Protein AF-A0A8C7BNU9-F1 (afdb_monomer_lite)

Organism: Neovison vison (NCBI:txid452646)

InterPro domains:
  IPR011057 Mss4-like superfamily [SSF51316] (3-144)
  IPR011323 Mss4/translationally controlled tumour-associated TCTP [G3DSA:2.170.150.10] (3-147)
  IPR018105 Translationally controlled tumour protein [PF00838] (4-144)
  IPR018105 Translationally controlled tumour protein [PR01653] (3-23)
  IPR018105 Translationally controlled tumour protein [PR01653] (62-81)
  IPR018105 Translationally controlled tumour protein [PTHR11991] (4-144)
  IPR034737 Translationally controlled tumour protein (TCTP) domain [PS51797] (3-150)

Structure (mmCIF, N/CA/C/O backbone):
data_AF-A0A8C7BNU9-F1
#
_entry.id   AF-A0A8C7BNU9-F1
#
loop_
_atom_site.group_PDB
_atom_site.id
_atom_site.type_symbol
_atom_site.label_atom_id
_atom_site.label_alt_id
_atom_site.label_comp_id
_atom_site.label_asym_id
_atom_site.label_entity_id
_atom_site.label_seq_id
_atom_site.pdbx_PDB_ins_code
_atom_site.Cartn_x
_atom_site.Cartn_y
_atom_site.Cartn_z
_atom_site.occupancy
_atom_site.B_iso_or_equiv
_atom_site.auth_seq_id
_atom_site.auth_comp_id
_atom_site.auth_asym_id
_atom_site.auth_atom_id
_atom_site.pdbx_PDB_model_num
ATOM 1 N N . MET A 1 1 ? -10.101 -10.845 -25.288 1.00 65.31 1 MET A N 1
ATOM 2 C CA . MET A 1 1 ? -9.857 -10.525 -23.867 1.00 65.31 1 MET A CA 1
ATOM 3 C C . MET A 1 1 ? -9.724 -9.017 -23.777 1.00 65.31 1 MET A C 1
ATOM 5 O O . MET A 1 1 ? -9.030 -8.464 -24.619 1.00 65.31 1 MET A O 1
ATOM 9 N N . VAL A 1 2 ? -10.449 -8.359 -22.873 1.00 77.75 2 VAL A N 1
ATOM 10 C CA . VAL A 1 2 ? -10.365 -6.900 -22.688 1.00 77.75 2 VAL A CA 1
ATOM 11 C C . VAL A 1 2 ? -9.326 -6.627 -21.602 1.00 77.75 2 VAL A C 1
ATOM 13 O O . VAL A 1 2 ? -9.407 -7.231 -20.530 1.00 77.75 2 VAL A O 1
ATOM 16 N N . LEU A 1 3 ? -8.342 -5.776 -21.900 1.00 83.25 3 LEU A N 1
ATOM 17 C CA . LEU A 1 3 ? -7.363 -5.301 -20.923 1.00 83.25 3 LEU A CA 1
ATOM 18 C C . LEU A 1 3 ? -8.049 -4.295 -19.994 1.00 83.25 3 LEU A C 1
ATOM 20 O O . LEU A 1 3 ? -8.634 -3.326 -20.471 1.00 83.25 3 LEU A O 1
ATOM 24 N N . ILE A 1 4 ? -7.982 -4.543 -18.689 1.00 84.19 4 ILE A N 1
ATOM 25 C CA . ILE A 1 4 ? -8.471 -3.641 -17.645 1.00 84.19 4 ILE A CA 1
ATOM 26 C C . ILE A 1 4 ? -7.268 -3.217 -16.814 1.00 84.19 4 ILE A C 1
ATOM 28 O O . ILE A 1 4 ? -6.502 -4.071 -16.358 1.00 84.19 4 ILE A O 1
ATOM 32 N N . ILE A 1 5 ? -7.126 -1.911 -16.626 1.00 83.75 5 ILE A N 1
ATOM 33 C CA . ILE A 1 5 ? -6.098 -1.304 -15.790 1.00 83.75 5 ILE A CA 1
ATOM 34 C C . ILE A 1 5 ? -6.746 -0.917 -14.459 1.00 83.75 5 ILE A C 1
ATOM 36 O O . ILE A 1 5 ? -7.819 -0.314 -14.431 1.00 83.75 5 ILE A O 1
ATOM 40 N N . CYS A 1 6 ? -6.123 -1.334 -13.363 1.00 84.19 6 CYS A N 1
ATOM 41 C CA . CYS A 1 6 ? -6.463 -0.914 -12.014 1.00 84.19 6 CYS A CA 1
ATOM 42 C C . CYS A 1 6 ? -5.698 0.375 -11.720 1.00 84.19 6 CYS A C 1
ATOM 44 O O . CYS A 1 6 ? -4.483 0.353 -11.529 1.00 84.19 6 CYS A O 1
ATOM 46 N N . GLU A 1 7 ? -6.436 1.475 -11.717 1.00 88.56 7 GLU A N 1
ATOM 47 C CA . GLU A 1 7 ? -5.929 2.831 -11.540 1.00 88.56 7 GLU A CA 1
ATOM 48 C C . GLU A 1 7 ? -6.124 3.292 -10.087 1.00 88.56 7 GLU A C 1
ATOM 50 O O . GLU A 1 7 ? -7.132 2.952 -9.453 1.00 88.56 7 GLU A O 1
ATOM 55 N N . ASP A 1 8 ? -5.172 4.051 -9.538 1.00 88.75 8 ASP A N 1
ATOM 56 C CA . ASP A 1 8 ? -5.353 4.668 -8.224 1.00 88.75 8 ASP A CA 1
ATOM 57 C C . ASP A 1 8 ? -6.428 5.760 -8.262 1.00 88.75 8 ASP A C 1
ATOM 59 O O . ASP A 1 8 ? -6.459 6.629 -9.130 1.00 88.75 8 ASP A O 1
ATOM 63 N N . LEU A 1 9 ? -7.283 5.767 -7.241 1.00 86.88 9 LEU A N 1
ATOM 64 C CA . LEU A 1 9 ? -8.418 6.680 -7.150 1.00 86.88 9 LEU A CA 1
ATOM 65 C C . LEU A 1 9 ? -8.009 8.160 -7.011 1.00 86.88 9 LEU A C 1
ATOM 67 O O . LEU A 1 9 ? -8.844 9.041 -7.247 1.00 86.88 9 LEU A O 1
ATOM 71 N N . PHE A 1 10 ? -6.792 8.461 -6.547 1.00 88.69 10 PHE A N 1
ATOM 72 C CA . PHE A 1 10 ? -6.332 9.825 -6.267 1.00 88.69 10 PHE A CA 1
ATOM 73 C C . PHE A 1 10 ? -5.296 10.329 -7.259 1.00 88.69 10 PHE A C 1
ATOM 75 O O . PHE A 1 10 ? -5.409 11.474 -7.697 1.00 88.69 10 PHE A O 1
ATOM 82 N N . SER A 1 11 ? -4.292 9.520 -7.586 1.00 88.25 11 SER A N 1
ATOM 83 C CA . SER A 1 11 ? -3.236 9.903 -8.518 1.00 88.25 11 SER A CA 1
ATOM 84 C C . SER A 1 11 ? -3.586 9.632 -9.973 1.00 88.25 11 SER A C 1
ATOM 86 O O . SER A 1 11 ? -2.976 10.252 -10.837 1.00 88.25 11 SER A O 1
ATOM 88 N N . HIS A 1 12 ? -4.578 8.775 -10.235 1.00 87.19 12 HIS A N 1
ATOM 89 C CA . HIS A 1 12 ? -4.895 8.283 -11.573 1.00 87.19 12 HIS A CA 1
ATOM 90 C C . HIS A 1 12 ? -3.740 7.494 -12.220 1.00 87.19 12 HIS A C 1
ATOM 92 O O . HIS A 1 12 ? -3.684 7.352 -13.438 1.00 87.19 12 HIS A O 1
ATOM 98 N N . ASP A 1 13 ? -2.810 6.982 -11.402 1.00 87.06 13 ASP A N 1
ATOM 99 C CA . ASP A 1 13 ? -1.690 6.169 -11.877 1.00 87.06 13 ASP A CA 1
ATOM 100 C C . ASP A 1 13 ? -2.105 4.712 -12.093 1.00 87.06 13 ASP A C 1
ATOM 102 O O . ASP A 1 13 ? -2.830 4.118 -11.287 1.00 87.06 13 ASP A O 1
ATOM 106 N N . ASP A 1 14 ? -1.554 4.107 -13.142 1.00 88.12 14 ASP A N 1
ATOM 107 C CA . ASP A 1 14 ? -1.694 2.686 -13.441 1.00 88.12 14 ASP A CA 1
ATOM 108 C C . ASP A 1 14 ? -0.945 1.834 -12.402 1.00 88.12 14 ASP A C 1
ATOM 110 O O . ASP A 1 14 ? 0.287 1.769 -12.404 1.00 88.12 14 ASP A O 1
ATOM 114 N N . MET A 1 15 ? -1.677 1.113 -11.548 1.00 87.19 15 MET A N 1
ATOM 115 C CA . MET A 1 15 ? -1.078 0.297 -10.484 1.00 87.19 15 MET A CA 1
ATOM 116 C C . MET A 1 15 ? -0.780 -1.133 -10.946 1.00 87.19 15 MET A C 1
ATOM 118 O O . MET A 1 15 ? 0.304 -1.663 -10.714 1.00 87.19 15 MET A O 1
ATOM 122 N N . PHE A 1 16 ? -1.760 -1.788 -11.570 1.00 85.81 16 PHE A N 1
ATOM 123 C CA . PHE A 1 16 ? -1.618 -3.119 -12.169 1.00 85.81 16 PHE A CA 1
ATOM 124 C C . PHE A 1 16 ? -2.740 -3.370 -13.182 1.00 85.81 16 PHE A C 1
ATOM 126 O O . PHE A 1 16 ? -3.632 -2.546 -13.354 1.00 85.81 16 PHE A O 1
ATOM 133 N N . SER A 1 17 ? -2.730 -4.514 -13.864 1.00 84.31 17 SER A N 1
ATOM 134 C CA . SER A 1 17 ? -3.776 -4.871 -14.830 1.00 84.31 17 SER A CA 1
ATOM 135 C C . SER A 1 17 ? -4.308 -6.291 -14.640 1.00 84.31 17 SER A C 1
ATOM 137 O O . SER A 1 17 ? -3.676 -7.146 -14.016 1.00 84.31 17 SER A O 1
ATOM 139 N N . ASN A 1 18 ? -5.477 -6.567 -15.220 1.00 82.56 18 ASN A N 1
ATOM 140 C CA . ASN A 1 18 ? -6.144 -7.875 -15.163 1.00 82.56 18 ASN A CA 1
ATOM 141 C C . ASN A 1 18 ? -5.448 -8.996 -15.955 1.00 82.56 18 ASN A C 1
ATOM 143 O O . ASN A 1 18 ? -5.989 -10.096 -16.065 1.00 82.56 18 ASN A O 1
ATOM 147 N N . ILE A 1 19 ? -4.262 -8.734 -16.510 1.00 83.44 19 ILE A N 1
ATOM 148 C CA . ILE A 1 19 ? -3.393 -9.770 -17.081 1.00 83.44 19 ILE A CA 1
ATOM 149 C C . ILE A 1 19 ? -2.802 -10.668 -15.987 1.00 83.44 19 ILE A C 1
ATOM 151 O O . ILE A 1 19 ? -2.420 -11.806 -16.263 1.00 83.44 19 ILE A O 1
ATOM 155 N N . TYR A 1 20 ? -2.740 -10.162 -14.752 1.00 82.38 20 TYR A N 1
ATOM 156 C CA . TYR A 1 20 ? -2.358 -10.920 -13.569 1.00 82.38 20 TYR A CA 1
ATOM 157 C C . TYR A 1 20 ? -3.582 -11.578 -12.935 1.00 82.38 20 TYR A C 1
ATOM 159 O O . TYR A 1 20 ? -4.720 -11.129 -13.088 1.00 82.38 20 TYR A O 1
ATOM 167 N N . LYS A 1 21 ? -3.349 -12.649 -12.176 1.00 83.44 21 LYS A N 1
ATOM 168 C CA . LYS A 1 21 ? -4.406 -13.278 -11.388 1.00 83.44 21 LYS A CA 1
ATOM 169 C C . LYS A 1 21 ? -4.701 -12.396 -10.175 1.00 83.44 21 LYS A C 1
ATOM 171 O O . LYS A 1 21 ? -3.904 -12.354 -9.243 1.00 83.44 21 LYS A O 1
ATOM 176 N N . ILE A 1 22 ? -5.831 -11.696 -10.225 1.00 85.94 22 ILE A N 1
ATOM 177 C CA . ILE A 1 22 ? -6.298 -10.795 -9.168 1.00 85.94 22 ILE A CA 1
ATOM 178 C C . ILE A 1 22 ? -7.302 -11.531 -8.279 1.00 85.94 22 ILE A C 1
ATOM 180 O O . ILE A 1 22 ? -8.183 -12.235 -8.778 1.00 85.94 22 ILE A O 1
ATOM 184 N N . GLN A 1 23 ? -7.179 -11.360 -6.966 1.00 85.81 23 GLN A N 1
ATOM 185 C CA . GLN A 1 23 ? -8.138 -11.846 -5.981 1.00 85.81 23 GLN A CA 1
ATOM 186 C C . GLN A 1 23 ? -8.540 -10.714 -5.038 1.00 85.81 23 GLN A C 1
ATOM 188 O O . GLN A 1 23 ? -7.700 -9.941 -4.582 1.00 85.81 23 GLN A O 1
ATOM 193 N N . GLU A 1 24 ? -9.828 -10.633 -4.723 1.00 85.88 24 GLU A N 1
ATOM 194 C CA . GLU A 1 24 ? -10.316 -9.798 -3.631 1.00 85.88 24 GLU A CA 1
ATOM 195 C C . GLU A 1 24 ? -10.004 -10.474 -2.295 1.00 85.88 24 GLU A C 1
ATOM 197 O O . GLU A 1 24 ? -10.283 -11.659 -2.094 1.00 85.88 24 GLU A O 1
ATOM 202 N N . ILE A 1 25 ? -9.419 -9.716 -1.374 1.00 83.81 25 ILE A N 1
ATOM 203 C CA . ILE A 1 25 ? -9.082 -10.169 -0.025 1.00 83.81 25 ILE A CA 1
ATOM 204 C C . ILE A 1 25 ? -9.598 -9.167 1.008 1.00 83.81 25 ILE A C 1
ATOM 206 O O . ILE A 1 25 ? -9.897 -8.018 0.685 1.00 83.81 25 ILE A O 1
ATOM 210 N N . ALA A 1 26 ? -9.662 -9.603 2.271 1.00 81.31 26 ALA A N 1
ATOM 211 C CA . ALA A 1 26 ? -10.201 -8.805 3.374 1.00 81.31 26 ALA A CA 1
ATOM 212 C C . ALA A 1 26 ? -11.606 -8.261 3.054 1.00 81.31 26 ALA A C 1
ATOM 214 O O . ALA A 1 26 ? -11.823 -7.056 3.094 1.00 81.31 26 ALA A O 1
ATOM 215 N N . ASP A 1 27 ? -12.523 -9.159 2.679 1.00 81.25 27 ASP A N 1
ATOM 216 C CA . ASP A 1 27 ? -13.930 -8.836 2.399 1.00 81.25 27 ASP A CA 1
ATOM 217 C C . ASP A 1 27 ? -14.116 -7.756 1.312 1.00 81.25 27 ASP A C 1
ATOM 219 O O . ASP A 1 27 ? -14.997 -6.906 1.402 1.00 81.25 27 ASP A O 1
ATOM 223 N N . GLY A 1 28 ? -13.257 -7.775 0.285 1.00 79.81 28 GLY A N 1
ATOM 224 C CA . GLY A 1 28 ? -13.300 -6.829 -0.838 1.00 79.81 28 GLY A CA 1
ATOM 225 C C . GLY A 1 28 ? -12.560 -5.510 -0.592 1.00 79.81 28 GLY A C 1
ATOM 226 O O . GLY A 1 28 ? -12.546 -4.646 -1.464 1.00 79.81 28 GLY A O 1
ATOM 227 N N . LEU A 1 29 ? -11.909 -5.336 0.565 1.00 81.00 29 LEU A N 1
ATOM 228 C CA . LEU A 1 29 ? -11.172 -4.107 0.893 1.00 81.00 29 LEU A CA 1
ATOM 229 C C . LEU A 1 29 ? -9.836 -3.968 0.160 1.00 81.00 29 LEU A C 1
ATOM 231 O O . LEU A 1 29 ? -9.300 -2.863 0.069 1.00 81.00 29 LEU A O 1
ATOM 235 N N . CYS A 1 30 ? -9.237 -5.075 -0.276 1.00 84.81 30 CYS A N 1
ATOM 236 C CA . CYS A 1 30 ? -7.963 -5.059 -0.984 1.00 84.81 30 CYS A CA 1
ATOM 237 C C . CYS A 1 30 ? -8.005 -6.000 -2.185 1.00 84.81 30 CYS A C 1
ATOM 239 O O . CYS A 1 30 ? -8.613 -7.068 -2.134 1.00 84.81 30 CYS A O 1
ATOM 241 N N . LEU A 1 31 ? -7.274 -5.625 -3.230 1.00 86.25 31 LEU A N 1
ATOM 242 C CA . LEU A 1 31 ? -6.972 -6.486 -4.364 1.00 86.25 31 LEU A CA 1
ATOM 243 C C . LEU A 1 31 ? -5.545 -7.009 -4.214 1.00 86.25 31 LEU A C 1
ATOM 245 O O . LEU A 1 31 ? -4.622 -6.247 -3.933 1.00 86.25 31 LEU A O 1
ATOM 249 N N . GLU A 1 32 ? -5.370 -8.311 -4.395 1.00 85.62 32 GLU A N 1
ATOM 250 C CA . GLU A 1 32 ? -4.068 -8.965 -4.442 1.00 85.62 32 GLU A CA 1
ATOM 251 C C . GLU A 1 32 ? -3.828 -9.491 -5.853 1.00 85.62 32 GLU A C 1
ATOM 253 O O . GLU A 1 32 ? -4.624 -10.273 -6.370 1.00 85.62 32 GLU A O 1
ATOM 258 N N . ALA A 1 33 ? -2.740 -9.049 -6.480 1.00 84.88 33 ALA A N 1
ATOM 259 C CA . ALA A 1 33 ? -2.298 -9.543 -7.776 1.00 84.88 33 ALA A CA 1
ATOM 260 C C . ALA A 1 33 ? -1.126 -10.516 -7.583 1.00 84.88 33 ALA A C 1
ATOM 262 O O . ALA A 1 33 ? -0.090 -10.155 -7.022 1.00 84.88 33 ALA A O 1
ATOM 263 N N . GLU A 1 34 ? -1.279 -11.754 -8.057 1.00 82.69 34 GLU A N 1
ATOM 264 C CA . GLU A 1 34 ? -0.213 -12.758 -8.006 1.00 82.69 34 GLU A CA 1
ATOM 265 C C . GLU A 1 34 ? 0.864 -12.421 -9.050 1.00 82.69 34 GLU A C 1
ATOM 267 O O . GLU A 1 34 ? 0.677 -12.616 -10.255 1.00 82.69 34 GLU A O 1
ATOM 272 N N . GLY A 1 35 ? 1.995 -11.895 -8.579 1.00 74.56 35 GLY A N 1
ATOM 273 C CA . GLY A 1 35 ? 3.166 -11.612 -9.401 1.00 74.56 35 GLY A CA 1
ATOM 274 C C . GLY A 1 35 ? 4.198 -12.738 -9.348 1.00 74.56 35 GLY A C 1
ATOM 275 O O . GLY A 1 35 ? 4.382 -13.396 -8.322 1.00 74.56 35 GLY A O 1
ATOM 276 N N . LYS A 1 36 ? 4.914 -12.951 -10.455 1.00 75.75 36 LYS A N 1
ATOM 277 C CA . LYS A 1 36 ? 6.095 -13.823 -10.486 1.00 75.75 36 LYS A CA 1
ATOM 278 C C . LYS A 1 36 ? 7.340 -13.003 -10.188 1.00 75.75 36 LYS A C 1
ATOM 280 O O . LYS A 1 36 ? 7.498 -11.905 -10.716 1.00 75.75 36 LYS A O 1
ATOM 285 N N . THR A 1 37 ? 8.245 -13.543 -9.377 1.00 69.88 37 THR A N 1
ATOM 286 C CA . THR A 1 37 ? 9.590 -12.977 -9.261 1.00 69.88 37 THR A CA 1
ATOM 287 C C . THR A 1 37 ? 10.325 -13.226 -10.571 1.00 69.88 37 THR A C 1
ATOM 289 O O . THR A 1 37 ? 10.519 -14.374 -10.971 1.00 69.88 37 THR A O 1
ATOM 292 N N . VAL A 1 38 ? 10.714 -12.151 -11.243 1.00 70.38 38 VAL A N 1
ATOM 293 C CA . VAL A 1 38 ? 11.497 -12.178 -12.474 1.00 70.38 38 VAL A CA 1
ATOM 294 C C . VAL A 1 38 ? 12.768 -11.376 -12.262 1.00 70.38 38 VAL A C 1
ATOM 296 O O . VAL A 1 38 ? 12.781 -10.362 -11.573 1.00 70.38 38 VAL A O 1
ATOM 299 N N . SER A 1 39 ? 13.857 -11.839 -12.854 1.00 65.69 39 SER A N 1
ATOM 300 C CA . SER A 1 39 ? 15.117 -11.114 -12.874 1.00 65.69 39 SER A CA 1
ATOM 301 C C . SER A 1 39 ? 15.285 -10.491 -14.254 1.00 65.69 39 SER A C 1
ATOM 303 O O . SER A 1 39 ? 15.396 -11.228 -15.238 1.00 65.69 39 SER A O 1
ATOM 305 N N . ARG A 1 40 ? 15.291 -9.158 -14.352 1.00 63.59 40 ARG A N 1
ATOM 306 C CA . ARG A 1 40 ? 15.696 -8.482 -15.593 1.00 63.59 40 ARG A CA 1
ATOM 307 C C . ARG A 1 40 ? 17.139 -8.037 -15.463 1.00 63.59 40 ARG A C 1
ATOM 309 O O . ARG A 1 40 ? 17.551 -7.486 -14.448 1.00 63.59 40 ARG A O 1
ATOM 316 N N . THR A 1 41 ? 17.897 -8.284 -16.519 1.00 59.16 41 THR A N 1
ATOM 317 C CA . THR A 1 41 ? 19.169 -7.612 -16.724 1.00 59.16 41 THR A CA 1
ATOM 318 C C . THR A 1 41 ? 18.852 -6.178 -17.105 1.00 59.16 41 THR A C 1
ATOM 320 O O . THR A 1 41 ? 18.287 -5.940 -18.177 1.00 59.16 41 THR A O 1
ATOM 323 N N . GLU A 1 42 ? 19.183 -5.233 -16.233 1.00 52.12 42 GLU A N 1
ATOM 324 C CA . GLU A 1 42 ? 19.178 -3.831 -16.613 1.00 52.12 42 GLU A CA 1
ATOM 325 C C . GLU A 1 42 ? 20.300 -3.655 -17.636 1.00 52.12 42 GLU A C 1
ATOM 327 O O . GLU A 1 42 ? 21.491 -3.658 -17.319 1.00 52.12 42 GLU A O 1
ATOM 332 N N . ARG A 1 43 ? 19.936 -3.608 -18.921 1.00 46.75 43 ARG A N 1
ATOM 333 C CA . ARG A 1 43 ? 20.854 -3.051 -19.905 1.00 46.75 4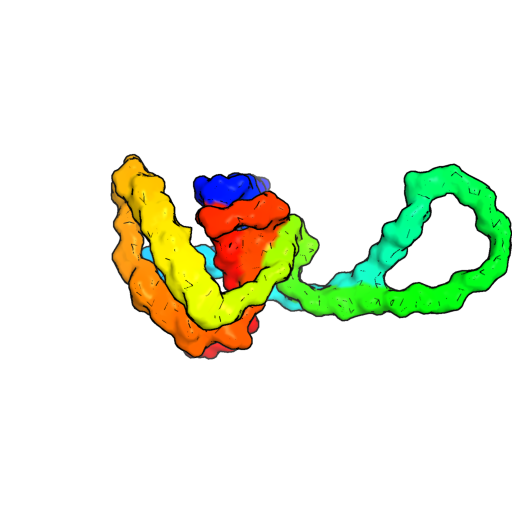3 ARG A CA 1
ATOM 334 C C . ARG A 1 43 ? 20.916 -1.575 -19.562 1.00 46.75 43 ARG A C 1
ATOM 336 O O . ARG A 1 43 ? 19.930 -0.881 -19.785 1.00 46.75 43 ARG A O 1
ATOM 343 N N . ASN A 1 44 ? 22.055 -1.126 -19.035 1.00 44.53 44 ASN A N 1
ATOM 344 C CA . ASN A 1 44 ? 22.441 0.276 -19.081 1.00 44.53 44 ASN A CA 1
ATOM 345 C C . ASN A 1 44 ? 22.299 0.719 -20.542 1.00 44.53 44 ASN A C 1
ATOM 347 O O . ASN A 1 44 ? 23.204 0.528 -21.354 1.00 44.53 44 ASN A O 1
ATOM 351 N N . LEU A 1 45 ? 21.142 1.266 -20.907 1.00 44.72 45 LEU A N 1
ATOM 352 C CA . LEU A 1 45 ? 20.996 2.106 -22.083 1.00 44.72 45 LEU A CA 1
ATOM 353 C C . LEU A 1 45 ? 21.677 3.422 -21.714 1.00 44.72 45 LEU A C 1
ATOM 355 O O . LEU A 1 45 ? 21.030 4.443 -21.522 1.00 44.72 45 LEU A O 1
ATOM 359 N N . GLY A 1 46 ? 22.999 3.362 -21.542 1.00 41.88 46 GLY A N 1
ATOM 360 C CA . GLY A 1 46 ? 23.830 4.544 -21.517 1.00 41.88 46 GLY A CA 1
ATOM 361 C C . GLY A 1 46 ? 23.688 5.182 -22.883 1.00 41.88 46 GLY A C 1
ATOM 362 O O . GLY A 1 46 ? 24.225 4.648 -23.848 1.00 41.88 46 GLY A O 1
ATOM 363 N N . ASP A 1 47 ? 22.882 6.237 -22.959 1.00 45.19 47 ASP A N 1
ATOM 364 C CA . ASP A 1 47 ? 23.016 7.381 -23.867 1.00 45.19 47 ASP A CA 1
ATOM 365 C C . ASP A 1 47 ? 23.295 7.119 -25.369 1.00 45.19 47 ASP A C 1
ATOM 367 O O . ASP A 1 47 ? 23.641 8.026 -26.114 1.00 45.19 47 ASP A O 1
ATOM 371 N N . SER A 1 48 ? 23.119 5.903 -25.889 1.00 47.16 48 SER A N 1
ATOM 372 C CA . SER A 1 48 ? 23.488 5.557 -27.273 1.00 47.16 48 SER A CA 1
ATOM 373 C C . SER A 1 48 ? 22.353 5.776 -28.268 1.00 47.16 48 SER A C 1
ATOM 375 O O . SER A 1 48 ? 22.227 5.058 -29.259 1.00 47.16 48 SER A O 1
ATOM 377 N N . LEU A 1 49 ? 21.527 6.794 -28.024 1.00 48.97 49 LEU A N 1
ATOM 378 C CA . LEU A 1 49 ? 20.625 7.326 -29.041 1.00 48.97 49 LEU A CA 1
ATOM 379 C C . LEU A 1 49 ? 20.771 8.840 -29.223 1.00 48.97 49 LEU A C 1
ATOM 381 O O . LEU A 1 49 ? 19.807 9.525 -29.555 1.00 48.97 49 LEU A O 1
ATOM 385 N N . VAL A 1 50 ? 21.992 9.361 -29.085 1.00 48.91 50 VAL A N 1
ATOM 386 C CA . VAL A 1 50 ? 22.390 10.579 -29.793 1.00 48.91 50 VAL A CA 1
ATOM 387 C C . VAL A 1 50 ? 23.452 10.194 -30.819 1.00 48.91 50 VAL A C 1
ATOM 389 O O . VAL A 1 50 ? 24.505 9.653 -30.497 1.00 48.91 50 VAL A O 1
ATOM 392 N N . GLY A 1 51 ? 23.107 10.369 -32.092 1.00 49.59 51 GLY A N 1
ATOM 393 C CA . GLY A 1 51 ? 23.954 9.992 -33.213 1.00 49.59 51 GLY A CA 1
ATOM 394 C C . GLY A 1 51 ? 25.302 10.712 -33.179 1.00 49.59 51 GLY A C 1
ATOM 395 O O . GLY A 1 51 ? 25.357 11.935 -33.080 1.00 49.59 51 GLY A O 1
ATOM 396 N N . GLY A 1 52 ? 26.381 9.948 -33.311 1.00 39.94 52 GLY A N 1
ATOM 397 C CA . GLY A 1 52 ? 27.734 10.477 -33.425 1.00 39.94 52 GLY A CA 1
ATOM 398 C C . GLY A 1 52 ? 28.745 9.344 -33.500 1.00 39.94 52 GLY A C 1
ATOM 399 O O . GLY A 1 52 ? 28.991 8.663 -32.515 1.00 39.94 52 GLY A O 1
ATOM 400 N N . ASP A 1 53 ? 29.281 9.132 -34.696 1.00 54.09 53 ASP A N 1
ATOM 401 C CA . ASP A 1 53 ? 30.395 8.243 -35.030 1.00 54.09 53 ASP A CA 1
ATOM 402 C C . ASP A 1 53 ? 31.557 8.334 -34.023 1.00 54.09 53 ASP A C 1
ATOM 404 O O . ASP A 1 53 ? 32.159 9.397 -33.894 1.00 54.09 53 ASP A O 1
ATOM 408 N N . LEU A 1 54 ? 31.896 7.232 -33.340 1.00 36.94 54 LEU A N 1
ATOM 409 C CA . LEU A 1 54 ? 33.189 7.062 -32.672 1.00 36.94 54 LEU A CA 1
ATOM 410 C C . LEU A 1 54 ? 33.694 5.624 -32.843 1.00 36.94 54 LEU A C 1
ATOM 412 O O . LEU A 1 54 ? 33.265 4.672 -32.193 1.00 36.94 54 LEU A O 1
ATOM 416 N N . SER A 1 55 ? 34.632 5.518 -33.776 1.00 51.66 55 SER A N 1
ATOM 417 C CA . SER A 1 55 ? 35.521 4.397 -34.034 1.00 51.66 55 SER A CA 1
ATOM 418 C C . SER A 1 55 ? 36.288 3.932 -32.786 1.00 51.66 55 SER A C 1
ATOM 420 O O . SER A 1 55 ? 37.003 4.714 -32.174 1.00 51.66 55 SER A O 1
ATOM 422 N N . ALA A 1 56 ? 36.226 2.615 -32.571 1.00 47.97 56 ALA A N 1
ATOM 423 C CA . ALA A 1 56 ? 37.257 1.715 -32.049 1.00 47.97 56 ALA A CA 1
ATOM 424 C C . ALA A 1 56 ? 37.750 1.835 -30.583 1.00 47.97 56 ALA A C 1
ATOM 426 O O . ALA A 1 56 ? 38.213 2.865 -30.114 1.00 47.97 56 ALA A O 1
ATOM 427 N N . GLU A 1 57 ? 37.800 0.639 -29.979 1.00 44.88 57 GLU A N 1
ATOM 428 C CA . GLU A 1 57 ? 38.669 0.180 -28.882 1.00 44.88 57 GLU A CA 1
ATOM 429 C C . GLU A 1 57 ? 38.147 0.347 -27.439 1.00 44.88 57 GLU A C 1
ATOM 431 O O . GLU A 1 57 ? 38.121 1.428 -26.866 1.00 44.88 57 GLU A O 1
ATOM 436 N N . GLY A 1 58 ? 37.811 -0.800 -26.827 1.00 44.00 58 GLY A N 1
ATOM 437 C CA . GLY A 1 58 ? 37.805 -0.992 -25.373 1.00 44.00 58 GLY A CA 1
ATOM 438 C C . GLY A 1 58 ? 36.476 -0.761 -24.654 1.00 44.00 58 GLY A C 1
ATOM 439 O O . GLY A 1 58 ? 36.356 0.176 -23.874 1.00 44.00 58 GLY A O 1
ATOM 440 N N . TRP A 1 59 ? 35.500 -1.657 -24.818 1.00 35.88 59 TRP A N 1
ATOM 441 C CA . TRP A 1 59 ? 34.430 -1.791 -23.820 1.00 35.88 59 TRP A CA 1
ATOM 442 C C . TRP A 1 59 ? 34.824 -2.851 -22.795 1.00 35.88 59 TRP A C 1
ATOM 444 O O . TRP A 1 59 ? 34.579 -4.044 -22.973 1.00 35.88 59 TRP A O 1
ATOM 454 N N . GLU A 1 60 ? 35.480 -2.391 -21.727 1.00 44.91 60 GLU A N 1
ATOM 455 C CA . GLU A 1 60 ? 35.496 -3.112 -20.458 1.00 44.91 60 GLU A CA 1
ATOM 456 C C . GLU A 1 60 ? 34.057 -3.320 -19.977 1.00 44.91 60 GLU A C 1
ATOM 458 O O . GLU A 1 60 ? 33.192 -2.454 -20.124 1.00 44.91 60 GLU A O 1
ATOM 463 N N . GLY A 1 61 ? 33.812 -4.525 -19.463 1.00 45.34 61 GLY A N 1
ATOM 464 C CA . GLY A 1 61 ? 32.493 -5.050 -19.157 1.00 45.34 61 GLY A CA 1
ATOM 465 C C . GLY A 1 61 ? 31.631 -4.077 -18.365 1.00 45.34 61 GLY A C 1
ATOM 466 O O . GLY A 1 61 ? 31.901 -3.783 -17.205 1.00 45.34 61 GLY A O 1
ATOM 467 N N . THR A 1 62 ? 30.537 -3.639 -18.982 1.00 41.56 62 THR A N 1
ATOM 468 C CA . THR A 1 62 ? 29.406 -3.106 -18.232 1.00 41.56 62 THR A CA 1
ATOM 469 C C . THR A 1 62 ? 28.842 -4.263 -17.420 1.00 41.56 62 THR A C 1
ATOM 471 O O . THR A 1 62 ? 28.218 -5.167 -17.980 1.00 41.56 62 THR A O 1
ATOM 474 N N . GLU A 1 63 ? 29.115 -4.272 -16.116 1.00 41.00 63 GLU A N 1
ATOM 475 C CA . GLU A 1 63 ? 28.489 -5.203 -15.185 1.00 41.00 63 GLU A CA 1
ATOM 476 C C . GLU A 1 63 ? 26.977 -5.050 -15.323 1.00 41.00 63 GLU A C 1
ATOM 478 O O . GLU A 1 63 ? 26.377 -4.027 -14.993 1.00 41.00 63 GLU A O 1
ATOM 483 N N . SER A 1 64 ? 26.362 -6.053 -15.934 1.00 45.78 64 SER A N 1
ATOM 484 C CA . SER A 1 64 ? 24.935 -6.065 -16.154 1.00 45.78 64 SER A CA 1
ATOM 485 C C . SER A 1 64 ? 24.271 -6.431 -14.830 1.00 45.78 64 SER A C 1
ATOM 487 O O . SER A 1 64 ? 24.266 -7.603 -14.443 1.00 45.78 64 SER A O 1
ATOM 489 N N . SER A 1 65 ? 23.754 -5.438 -14.112 1.00 42.03 65 SER A N 1
ATOM 490 C CA . SER A 1 65 ? 23.057 -5.670 -12.850 1.00 42.03 65 SER A CA 1
ATOM 491 C C . SER A 1 65 ? 21.764 -6.438 -13.112 1.00 42.03 65 SER A C 1
ATOM 493 O O . SER A 1 65 ? 20.897 -6.027 -13.888 1.00 42.03 65 SER A O 1
ATOM 495 N N . VAL A 1 66 ? 21.655 -7.612 -12.497 1.00 46.50 66 VAL A N 1
ATOM 496 C CA . VAL A 1 66 ? 20.439 -8.420 -12.515 1.00 46.50 66 VAL A CA 1
ATOM 497 C C . VAL A 1 66 ? 19.581 -7.965 -11.343 1.00 46.50 66 VAL A C 1
ATOM 499 O O . VAL A 1 66 ? 19.929 -8.228 -10.194 1.00 46.50 66 VAL A O 1
ATOM 502 N N . ILE A 1 67 ? 18.467 -7.292 -11.630 1.00 53.19 67 ILE A N 1
ATOM 503 C CA . ILE A 1 67 ? 17.540 -6.808 -10.604 1.00 53.19 67 ILE A CA 1
ATOM 504 C C . ILE A 1 67 ? 16.403 -7.831 -10.471 1.00 53.19 67 ILE A C 1
ATOM 506 O O . ILE A 1 67 ? 15.616 -7.999 -11.413 1.00 53.19 67 ILE A O 1
ATOM 510 N N . PRO A 1 68 ? 16.318 -8.571 -9.349 1.00 55.19 68 PRO A N 1
ATOM 511 C CA . PRO A 1 68 ? 15.150 -9.380 -9.043 1.00 55.19 68 PRO A CA 1
ATOM 512 C C . PRO A 1 68 ? 13.994 -8.459 -8.635 1.00 55.19 68 PRO A C 1
ATOM 514 O O . PRO A 1 68 ? 14.122 -7.671 -7.705 1.00 55.19 68 PRO A O 1
ATOM 517 N N . GLY A 1 69 ? 12.856 -8.578 -9.311 1.00 59.75 69 GLY A N 1
ATOM 518 C CA . GLY A 1 69 ? 11.654 -7.798 -9.026 1.00 59.75 69 GLY A CA 1
ATOM 519 C C . GLY A 1 69 ? 10.388 -8.620 -9.231 1.00 59.75 69 GLY A C 1
ATOM 520 O O . GLY A 1 69 ? 10.401 -9.690 -9.842 1.00 59.75 69 GLY A O 1
ATOM 521 N N . VAL A 1 70 ? 9.266 -8.137 -8.705 1.00 68.25 70 VAL A N 1
ATOM 522 C CA . VAL A 1 70 ? 7.955 -8.708 -9.030 1.00 68.25 70 VAL A CA 1
ATOM 523 C C . VAL A 1 70 ? 7.569 -8.221 -10.425 1.00 68.25 70 VAL A C 1
ATOM 525 O O . VAL A 1 70 ? 7.597 -7.024 -10.684 1.00 68.25 70 VAL A O 1
ATOM 528 N N . GLU A 1 71 ? 7.202 -9.128 -11.330 1.00 68.50 71 GLU A N 1
ATOM 529 C CA . GLU A 1 71 ? 6.876 -8.805 -12.728 1.00 68.50 71 GLU A CA 1
ATOM 530 C C . GLU A 1 71 ? 5.810 -7.707 -12.855 1.00 68.50 71 GLU A C 1
ATOM 532 O O . GLU A 1 71 ? 5.904 -6.862 -13.738 1.00 68.50 71 GLU A O 1
ATOM 537 N N . THR A 1 72 ? 4.829 -7.687 -11.949 1.00 66.44 72 THR A N 1
ATOM 538 C CA . THR A 1 72 ? 3.801 -6.640 -11.862 1.00 66.44 72 THR A CA 1
ATOM 539 C C . THR A 1 72 ? 4.403 -5.271 -11.570 1.00 66.44 72 THR A C 1
ATOM 541 O O . THR A 1 72 ? 4.051 -4.304 -12.227 1.00 66.44 72 THR A O 1
ATOM 544 N N . VAL A 1 73 ? 5.367 -5.189 -10.654 1.00 62.81 73 VAL A N 1
ATOM 545 C CA . VAL A 1 73 ? 6.074 -3.936 -10.360 1.00 62.81 73 VAL A CA 1
ATOM 546 C C . VAL A 1 73 ? 6.947 -3.523 -11.546 1.00 62.81 73 VAL A C 1
ATOM 548 O O . VAL A 1 73 ? 6.945 -2.367 -11.930 1.00 62.81 73 VAL A O 1
ATOM 551 N N . MET A 1 74 ? 7.638 -4.472 -12.181 1.00 66.19 74 MET A N 1
ATOM 552 C CA . MET A 1 74 ? 8.578 -4.202 -13.282 1.00 66.19 74 MET A CA 1
ATOM 553 C C . MET A 1 74 ? 7.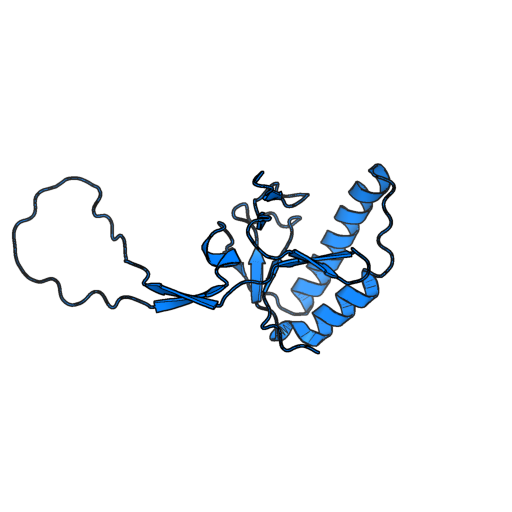913 -3.806 -14.611 1.00 66.19 74 MET A C 1
ATOM 555 O O . MET A 1 74 ? 8.610 -3.420 -15.552 1.00 66.19 74 MET A O 1
ATOM 559 N N . ASN A 1 75 ? 6.597 -3.982 -14.739 1.00 73.50 75 ASN A N 1
ATOM 560 C CA . ASN A 1 75 ? 5.845 -3.669 -15.956 1.00 73.50 75 ASN A CA 1
ATOM 561 C C . ASN A 1 75 ? 4.972 -2.410 -15.821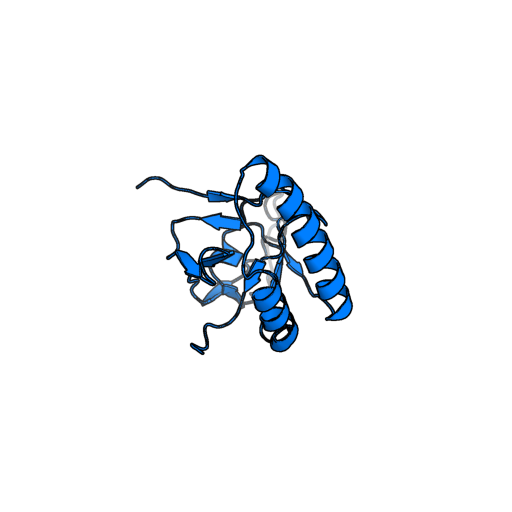 1.00 73.50 75 ASN A C 1
ATOM 563 O O . ASN A 1 75 ? 4.416 -1.969 -16.824 1.00 73.50 75 ASN A O 1
ATOM 567 N N . HIS A 1 76 ? 4.865 -1.840 -14.620 1.00 76.62 76 HIS A N 1
ATOM 568 C CA . HIS A 1 76 ? 4.174 -0.581 -14.346 1.00 76.62 76 HIS A CA 1
ATOM 569 C C . HIS A 1 76 ? 5.201 0.458 -13.859 1.00 76.62 76 HIS A C 1
ATOM 571 O O . HIS A 1 76 ? 6.228 0.062 -13.308 1.00 76.62 76 HIS A O 1
ATOM 577 N N . PRO A 1 77 ? 4.986 1.770 -14.058 1.00 79.69 77 PRO A N 1
ATOM 578 C CA . PRO A 1 77 ? 5.932 2.807 -13.639 1.00 79.69 77 PRO A CA 1
ATOM 579 C C . PRO A 1 77 ? 5.844 3.064 -12.123 1.00 79.69 77 PRO A C 1
ATOM 581 O O . PRO A 1 77 ? 5.610 4.178 -11.659 1.00 79.69 77 PRO A O 1
ATOM 584 N N . LEU A 1 78 ? 5.992 1.999 -11.335 1.00 84.69 78 LEU A N 1
ATOM 585 C CA . LEU A 1 78 ? 5.961 2.041 -9.884 1.00 84.69 78 LEU A CA 1
ATOM 586 C C . LEU A 1 78 ? 7.362 2.301 -9.334 1.00 84.69 78 LEU A C 1
ATOM 588 O O . LEU A 1 78 ? 8.334 1.655 -9.725 1.00 84.69 78 LEU A O 1
ATOM 592 N N . GLN A 1 79 ? 7.450 3.222 -8.383 1.00 85.00 79 GLN A N 1
ATOM 593 C CA . GLN A 1 79 ? 8.691 3.580 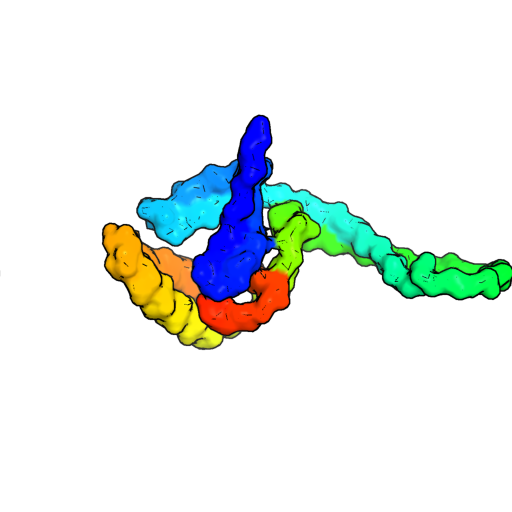-7.709 1.00 85.00 79 GLN A CA 1
ATOM 594 C C . GLN A 1 79 ? 8.721 2.952 -6.324 1.00 85.00 79 GLN A C 1
ATOM 596 O O . GLN A 1 79 ? 7.771 3.086 -5.552 1.00 85.00 79 GLN A O 1
ATOM 601 N N . GLU A 1 80 ? 9.816 2.268 -6.006 1.00 86.56 80 GLU A N 1
ATOM 602 C CA . GLU A 1 80 ? 10.042 1.754 -4.660 1.00 86.56 80 GLU A CA 1
ATOM 603 C C . GLU A 1 80 ? 10.183 2.907 -3.661 1.00 86.56 80 GLU A C 1
ATOM 605 O O . GLU A 1 80 ? 10.808 3.932 -3.942 1.00 86.56 80 GLU A O 1
ATOM 610 N N . THR A 1 81 ? 9.597 2.736 -2.482 1.00 88.69 81 THR A N 1
ATOM 611 C CA . THR A 1 81 ? 9.718 3.681 -1.377 1.00 88.69 81 THR A CA 1
ATOM 612 C C . THR A 1 81 ? 9.806 2.947 -0.047 1.00 88.69 81 THR A C 1
ATOM 614 O O . THR A 1 81 ? 9.379 1.801 0.087 1.00 88.69 81 THR A O 1
ATOM 617 N N . ASP A 1 82 ? 10.321 3.635 0.966 1.00 88.19 82 ASP A N 1
ATOM 618 C CA . ASP A 1 82 ? 10.448 3.116 2.318 1.00 88.19 82 ASP A CA 1
ATOM 619 C C . ASP A 1 82 ? 9.612 3.937 3.291 1.00 88.19 82 ASP A C 1
ATOM 621 O O . ASP A 1 82 ? 9.661 5.169 3.322 1.00 88.19 82 ASP A O 1
ATOM 625 N N . PHE A 1 83 ? 8.895 3.243 4.174 1.00 87.38 83 PHE A N 1
ATOM 626 C CA . PHE A 1 83 ? 8.204 3.881 5.284 1.00 87.38 83 PHE A CA 1
ATOM 627 C C . PHE A 1 83 ? 8.792 3.465 6.628 1.00 87.38 83 PHE A C 1
ATOM 629 O O . PHE A 1 83 ? 8.911 2.283 6.953 1.00 87.38 83 PHE A O 1
ATOM 636 N N . THR A 1 84 ? 9.021 4.449 7.501 1.00 91.94 84 THR A N 1
ATOM 637 C CA . THR A 1 84 ? 9.082 4.162 8.938 1.00 91.94 84 THR A CA 1
ATOM 638 C C . THR A 1 84 ? 7.685 3.804 9.445 1.00 91.94 84 THR A C 1
ATOM 640 O O . THR A 1 84 ? 6.667 4.232 8.896 1.00 91.94 84 THR A O 1
ATOM 643 N N . LYS A 1 85 ? 7.600 3.053 10.548 1.00 89.94 85 LYS A N 1
ATOM 644 C CA . LYS A 1 85 ? 6.306 2.684 11.148 1.00 89.94 85 LYS A CA 1
ATOM 645 C C . LYS A 1 85 ? 5.453 3.904 11.518 1.00 89.94 85 LYS A C 1
ATOM 647 O O . LYS A 1 85 ? 4.228 3.854 11.411 1.00 89.94 85 LYS A O 1
ATOM 652 N N . GLU A 1 86 ? 6.089 4.988 11.957 1.00 92.19 86 GLU A N 1
ATOM 653 C CA . GLU A 1 86 ? 5.417 6.245 12.297 1.00 92.19 86 GLU A CA 1
ATOM 654 C C . GLU A 1 86 ? 4.925 6.980 11.048 1.00 92.19 86 GLU A C 1
ATOM 656 O O . GLU A 1 86 ? 3.766 7.401 11.011 1.00 92.19 86 GLU A O 1
ATOM 661 N N . ALA A 1 87 ? 5.762 7.058 10.006 1.00 92.19 87 ALA A N 1
ATOM 662 C CA . ALA A 1 87 ? 5.392 7.655 8.727 1.00 92.19 87 ALA A CA 1
ATOM 663 C C . ALA A 1 87 ? 4.227 6.897 8.078 1.00 92.19 87 ALA A C 1
ATOM 665 O O . ALA A 1 87 ? 3.223 7.519 7.732 1.00 92.19 87 ALA A O 1
ATOM 666 N N . TYR A 1 88 ? 4.293 5.561 8.022 1.00 93.06 88 TYR A N 1
ATOM 667 C CA . TYR A 1 88 ? 3.212 4.744 7.467 1.00 93.06 88 TYR A CA 1
ATOM 668 C C . TYR A 1 88 ? 1.915 4.894 8.261 1.00 93.06 88 TYR A C 1
ATOM 670 O O . TYR A 1 88 ? 0.841 5.005 7.679 1.00 93.06 88 TYR A O 1
ATOM 678 N N . ARG A 1 89 ? 1.989 4.940 9.600 1.00 91.94 89 ARG A N 1
ATOM 679 C CA . ARG A 1 89 ? 0.807 5.145 10.452 1.00 91.94 89 ARG A CA 1
ATOM 680 C C . ARG A 1 89 ? 0.116 6.476 10.152 1.00 91.94 89 ARG A C 1
ATOM 682 O O . ARG A 1 89 ? -1.113 6.525 10.189 1.00 91.94 89 ARG A O 1
ATOM 689 N N . LYS A 1 90 ? 0.882 7.542 9.912 1.00 93.44 90 LYS A N 1
ATOM 690 C CA . LYS A 1 90 ? 0.328 8.840 9.520 1.00 93.44 90 LYS A CA 1
ATOM 691 C C . LYS A 1 90 ? -0.284 8.755 8.120 1.00 93.44 90 LYS A C 1
ATOM 693 O O . LYS A 1 90 ? -1.471 9.026 7.979 1.00 93.44 90 LYS A O 1
ATOM 698 N N . TYR A 1 91 ? 0.493 8.277 7.150 1.00 93.88 91 TYR A N 1
ATOM 699 C CA . TYR A 1 91 ? 0.077 8.103 5.759 1.00 93.88 91 TYR A CA 1
ATOM 700 C C . TYR A 1 91 ? -1.236 7.318 5.637 1.00 93.88 91 TYR A C 1
ATOM 702 O O . TYR A 1 91 ? -2.217 7.836 5.120 1.00 93.88 91 TYR A O 1
ATOM 710 N N . ILE A 1 92 ? -1.316 6.109 6.203 1.00 91.56 92 ILE A N 1
ATOM 711 C CA . ILE A 1 92 ? -2.495 5.246 6.046 1.00 91.56 92 ILE A CA 1
ATOM 712 C C . ILE A 1 92 ? -3.747 5.827 6.712 1.00 91.56 92 ILE A C 1
ATOM 714 O O . ILE A 1 92 ? -4.869 5.568 6.275 1.00 91.56 92 ILE A O 1
ATOM 718 N N . LYS A 1 93 ? -3.571 6.624 7.773 1.00 89.56 93 LYS A N 1
ATOM 719 C CA . LYS A 1 93 ? -4.668 7.323 8.445 1.00 89.56 93 LYS A CA 1
ATOM 720 C C . LYS A 1 93 ? -5.218 8.444 7.566 1.00 89.56 93 LYS A C 1
ATOM 722 O O . LYS A 1 93 ? -6.439 8.565 7.455 1.00 89.56 93 LYS A O 1
ATOM 727 N N . ASP A 1 94 ? -4.333 9.235 6.969 1.00 91.12 94 ASP A N 1
ATOM 728 C CA . ASP A 1 94 ? -4.705 10.330 6.074 1.00 91.12 94 ASP A CA 1
ATOM 729 C C . ASP A 1 94 ? -5.334 9.766 4.785 1.00 91.12 94 ASP A C 1
ATOM 731 O O . ASP A 1 94 ? -6.447 10.162 4.437 1.00 91.12 94 ASP A O 1
ATOM 735 N N . TYR A 1 95 ? -4.734 8.724 4.195 1.00 90.75 95 TYR A N 1
ATOM 736 C CA . TYR A 1 95 ? -5.277 7.992 3.046 1.00 90.75 95 TYR A CA 1
ATOM 737 C C . TYR A 1 95 ? -6.686 7.451 3.321 1.00 90.75 95 TYR A C 1
ATOM 739 O O . TYR A 1 95 ? -7.626 7.780 2.608 1.00 90.75 95 TYR A O 1
ATOM 747 N N . THR A 1 96 ? -6.888 6.712 4.422 1.00 87.56 96 THR A N 1
ATOM 748 C CA . THR A 1 96 ? -8.214 6.162 4.780 1.00 87.56 96 THR A CA 1
ATOM 749 C C . THR A 1 96 ? -9.274 7.259 4.919 1.00 87.56 96 THR A C 1
ATOM 751 O O . THR A 1 96 ? -10.433 7.052 4.558 1.00 87.56 96 THR A O 1
ATOM 754 N N . LYS A 1 97 ? -8.899 8.436 5.439 1.00 87.56 97 LYS A N 1
ATOM 755 C CA . LYS A 1 97 ? -9.810 9.578 5.570 1.00 87.56 97 LYS A CA 1
ATOM 756 C C . LYS A 1 97 ? -10.207 10.132 4.199 1.00 87.56 97 LYS A C 1
ATOM 758 O O . LYS A 1 97 ? -11.394 10.379 3.984 1.00 87.56 97 LYS A O 1
ATOM 763 N N . SER A 1 98 ? -9.247 10.291 3.291 1.00 88.00 98 SER A N 1
ATOM 764 C CA . SER A 1 98 ? -9.492 10.726 1.913 1.00 88.00 98 SER A CA 1
ATOM 765 C C . SER A 1 98 ? -10.357 9.715 1.152 1.00 88.00 98 SER A C 1
ATOM 767 O O . SER A 1 98 ? -11.330 10.106 0.505 1.00 88.00 98 SER A O 1
ATOM 769 N N . THR A 1 99 ? -10.083 8.411 1.290 1.00 86.31 99 THR A N 1
ATOM 770 C CA . THR A 1 99 ? -10.854 7.341 0.629 1.00 86.31 99 THR A 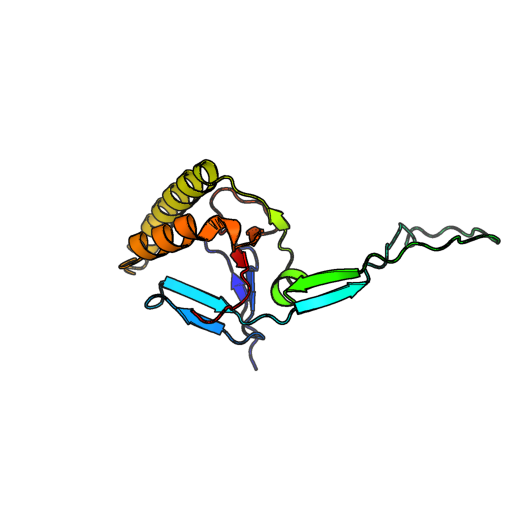CA 1
ATOM 771 C C . THR A 1 99 ? -12.284 7.282 1.142 1.00 86.31 99 THR A C 1
ATOM 773 O O . THR A 1 99 ? -13.210 7.175 0.343 1.00 86.31 99 THR A O 1
ATOM 776 N N . LYS A 1 100 ? -12.494 7.433 2.456 1.00 84.12 100 LYS A N 1
ATOM 777 C CA . LYS A 1 100 ? -13.841 7.486 3.037 1.00 84.12 100 LYS A CA 1
ATOM 778 C C . LYS A 1 100 ? -14.666 8.643 2.472 1.00 84.12 100 LYS A C 1
ATOM 780 O O . LYS A 1 100 ? -15.839 8.442 2.189 1.00 84.12 100 LYS A O 1
ATOM 785 N N . GLY A 1 101 ? -14.055 9.815 2.273 1.00 82.12 101 GLY A N 1
ATOM 786 C CA . GLY A 1 101 ? -14.723 10.962 1.652 1.00 82.12 101 GLY A CA 1
ATOM 787 C C . GLY A 1 101 ? -15.279 10.630 0.264 1.00 82.12 101 GLY A C 1
ATOM 788 O O . GLY A 1 101 ? -16.462 10.841 0.022 1.00 82.12 101 GLY A O 1
ATOM 789 N N . LYS A 1 102 ? -14.459 10.014 -0.598 1.00 80.94 102 LYS A N 1
ATOM 790 C CA . LYS A 1 102 ? -14.876 9.599 -1.949 1.00 80.94 102 LYS A CA 1
ATOM 791 C C . LYS A 1 102 ? -15.865 8.422 -1.953 1.00 80.94 102 LYS A C 1
ATOM 793 O O . LYS A 1 102 ? -16.771 8.375 -2.780 1.00 80.94 102 LYS A O 1
ATOM 798 N N . LEU A 1 103 ? -15.723 7.463 -1.034 1.00 79.62 103 LEU A N 1
ATOM 799 C CA . LEU A 1 103 ? -16.610 6.293 -0.946 1.00 79.62 103 LEU A CA 1
ATOM 800 C C . LEU A 1 103 ? -17.996 6.634 -0.382 1.00 79.62 103 LEU A C 1
ATOM 802 O O . LEU A 1 103 ? -18.975 5.999 -0.773 1.00 79.62 103 LEU A O 1
ATOM 806 N N . GLU A 1 104 ? -18.108 7.643 0.489 1.00 78.69 104 GLU A N 1
ATOM 807 C CA . GLU A 1 104 ? -19.405 8.160 0.949 1.00 78.69 104 GLU A CA 1
ATOM 808 C C . GLU A 1 104 ? -20.224 8.738 -0.217 1.00 78.69 104 GLU A C 1
ATOM 810 O O . GLU A 1 104 ? -21.434 8.509 -0.282 1.00 78.69 104 GLU A O 1
ATOM 815 N N . GLU A 1 105 ? -19.574 9.386 -1.191 1.00 75.31 105 GLU A N 1
ATOM 816 C CA . GLU A 1 105 ? -20.215 9.829 -2.440 1.00 75.31 105 GLU A CA 1
ATOM 817 C C . GLU A 1 105 ? -20.708 8.640 -3.288 1.00 75.31 105 GLU A C 1
ATOM 819 O O . GLU A 1 105 ? -21.751 8.726 -3.939 1.00 75.31 105 GLU A O 1
ATOM 824 N N . GLN A 1 106 ? -20.004 7.503 -3.229 1.00 71.38 106 GLN A N 1
ATOM 825 C CA . GLN A 1 106 ? -20.332 6.270 -3.958 1.00 71.38 106 GLN A CA 1
ATOM 826 C C . GLN A 1 106 ? -21.232 5.288 -3.181 1.00 71.38 106 GLN A C 1
ATOM 828 O O . GLN A 1 106 ? -21.627 4.264 -3.737 1.00 71.38 106 GLN A O 1
ATOM 833 N N . ARG A 1 107 ? -21.606 5.604 -1.930 1.00 72.19 107 ARG A N 1
ATOM 834 C CA . ARG A 1 107 ? -22.375 4.738 -1.006 1.00 72.19 107 ARG A CA 1
ATOM 835 C C . ARG A 1 107 ? -21.729 3.372 -0.720 1.00 72.19 107 ARG A C 1
ATOM 837 O O . ARG A 1 107 ? -22.439 2.398 -0.472 1.00 72.19 107 ARG A O 1
ATOM 844 N N . THR A 1 108 ? -20.403 3.308 -0.706 1.00 73.12 108 THR A N 1
ATOM 845 C CA . THR A 1 108 ? -19.650 2.083 -0.393 1.00 73.12 108 THR A CA 1
ATOM 846 C C . THR A 1 108 ? -19.105 2.140 1.040 1.00 73.12 108 THR A C 1
ATOM 848 O O . THR A 1 108 ? -18.589 3.170 1.472 1.00 73.12 108 THR A O 1
ATOM 851 N N . GLU A 1 109 ? -19.201 1.043 1.799 1.00 72.06 109 GLU A N 1
ATOM 852 C CA . GLU A 1 109 ? -18.722 0.965 3.190 1.00 72.06 109 GLU A CA 1
ATOM 853 C C . GLU A 1 109 ? -17.289 0.403 3.294 1.00 72.06 109 GLU A C 1
ATOM 855 O O . GLU A 1 109 ? -16.912 -0.501 2.558 1.00 72.06 109 GLU A O 1
ATOM 860 N N . MET A 1 110 ? -16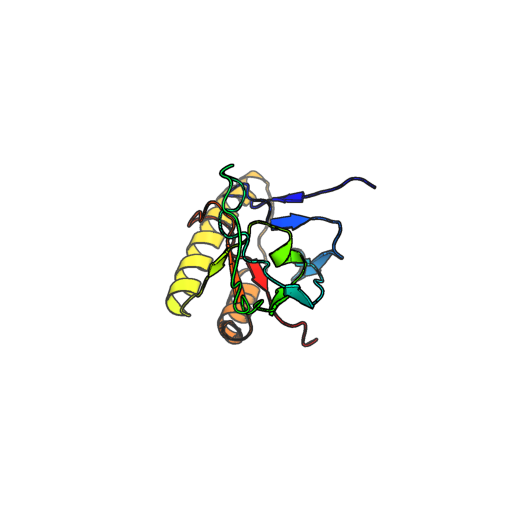.488 0.901 4.248 1.00 74.19 110 MET A N 1
ATOM 861 C CA . MET A 1 110 ? -15.093 0.464 4.494 1.00 74.19 110 MET A CA 1
ATOM 862 C C . MET A 1 110 ? -14.951 -0.478 5.706 1.00 74.19 110 MET A C 1
ATOM 864 O O . MET A 1 110 ? -13.955 -0.441 6.443 1.00 74.19 110 MET A O 1
ATOM 868 N N . THR A 1 111 ? -15.975 -1.280 5.983 1.00 80.06 111 THR A N 1
ATOM 869 C CA . THR A 1 111 ? -16.025 -2.150 7.165 1.00 80.06 111 THR A CA 1
ATOM 870 C C . THR A 1 111 ? -14.858 -3.139 7.152 1.00 80.06 111 THR A C 1
ATOM 872 O O . THR A 1 111 ? -14.712 -3.898 6.209 1.00 80.06 111 THR A O 1
ATOM 875 N N . GLY A 1 112 ? -14.008 -3.121 8.188 1.00 81.25 112 GLY A N 1
ATOM 876 C CA . GLY A 1 112 ? -12.825 -3.995 8.300 1.00 81.25 112 GLY A CA 1
ATOM 877 C C . GLY A 1 112 ? -11.476 -3.324 7.996 1.00 81.25 112 GLY A C 1
ATOM 878 O O . GLY A 1 112 ? -10.430 -3.859 8.377 1.00 81.25 112 GLY A O 1
ATOM 879 N N . ALA A 1 113 ? -11.467 -2.107 7.432 1.00 84.44 113 ALA A N 1
ATOM 880 C CA . ALA A 1 113 ? -10.231 -1.388 7.093 1.00 84.44 113 ALA A CA 1
ATOM 881 C C . ALA A 1 113 ? -9.303 -1.198 8.306 1.00 84.44 113 ALA A C 1
ATOM 883 O O . ALA A 1 113 ? -8.089 -1.371 8.212 1.00 84.44 113 ALA A O 1
ATOM 884 N N . THR A 1 114 ? -9.867 -0.913 9.484 1.00 86.38 114 THR A N 1
ATOM 885 C CA . THR A 1 114 ? -9.085 -0.732 10.717 1.00 86.38 114 THR A CA 1
ATOM 886 C C . THR A 1 114 ? -8.270 -1.972 11.086 1.00 86.38 114 THR A C 1
ATOM 888 O O . THR A 1 114 ? -7.115 -1.840 11.491 1.00 86.38 114 THR A O 1
ATOM 891 N N . GLU A 1 115 ? -8.836 -3.171 10.945 1.00 88.62 115 GLU A N 1
ATOM 892 C CA . GLU A 1 115 ? -8.136 -4.407 11.303 1.00 88.62 115 GLU A CA 1
ATOM 893 C C . GLU A 1 115 ? -7.045 -4.742 10.283 1.00 88.62 115 GLU A C 1
ATOM 895 O O . GLU A 1 115 ? -5.918 -5.079 10.656 1.00 88.62 115 GLU A O 1
ATOM 900 N N . ARG A 1 116 ? -7.327 -4.516 8.995 1.00 86.38 116 ARG A N 1
ATOM 901 C CA . ARG A 1 116 ? -6.335 -4.660 7.926 1.00 86.38 116 ARG A CA 1
ATOM 902 C C . ARG A 1 116 ? -5.134 -3.734 8.129 1.00 86.38 116 ARG A C 1
ATOM 904 O O . ARG A 1 116 ? -3.991 -4.178 8.025 1.00 86.38 116 ARG A O 1
ATOM 911 N N . ILE A 1 117 ? -5.374 -2.472 8.491 1.00 88.62 117 ILE A N 1
ATOM 912 C CA . ILE A 1 117 ? -4.314 -1.493 8.773 1.00 88.62 117 ILE A CA 1
ATOM 913 C C . ILE A 1 117 ? -3.445 -1.946 9.953 1.00 88.62 117 ILE A C 1
ATOM 915 O O . ILE A 1 117 ? -2.217 -1.847 9.885 1.00 88.62 117 ILE A O 1
ATOM 919 N N . LYS A 1 118 ? -4.045 -2.482 11.027 1.00 89.94 118 LYS A N 1
ATOM 920 C CA . LYS A 1 118 ? -3.276 -3.040 12.153 1.00 89.94 118 LYS A CA 1
ATOM 921 C C . LYS A 1 118 ? -2.397 -4.208 11.714 1.00 89.94 118 LYS A C 1
ATOM 923 O O . LYS A 1 118 ? -1.231 -4.250 12.104 1.00 89.94 118 LYS A O 1
ATOM 928 N N . HIS A 1 119 ? -2.934 -5.120 10.902 1.00 89.12 119 HIS A N 1
ATOM 929 C CA . HIS A 1 119 ? -2.183 -6.265 10.390 1.00 89.12 119 HIS A CA 1
ATOM 930 C C . HIS A 1 119 ? -0.967 -5.826 9.563 1.00 89.12 119 HIS A C 1
ATOM 932 O O . HIS A 1 119 ? 0.138 -6.333 9.765 1.00 89.12 119 HIS A O 1
ATOM 938 N N . ILE A 1 120 ? -1.143 -4.837 8.682 1.00 89.50 120 ILE A N 1
ATOM 939 C CA . ILE A 1 120 ? -0.047 -4.270 7.887 1.00 89.50 120 ILE A CA 1
ATOM 940 C C . ILE A 1 120 ? 1.001 -3.618 8.800 1.00 89.50 120 ILE A C 1
ATOM 942 O O . ILE A 1 120 ? 2.186 -3.912 8.686 1.00 89.50 120 ILE A O 1
ATOM 946 N N . LEU A 1 121 ? 0.583 -2.794 9.766 1.00 90.75 121 LEU A N 1
ATOM 947 C CA . LEU A 1 121 ? 1.493 -2.130 10.710 1.00 90.75 121 LEU A CA 1
ATOM 948 C C . LEU A 1 121 ? 2.295 -3.106 11.587 1.00 90.75 121 LEU A C 1
ATOM 950 O O . LEU A 1 121 ? 3.399 -2.771 12.027 1.00 90.75 121 LEU A O 1
ATOM 954 N N . ALA A 1 122 ? 1.741 -4.282 11.888 1.00 91.44 122 ALA A N 1
ATOM 955 C CA . ALA A 1 122 ? 2.436 -5.335 12.627 1.00 91.44 122 ALA A CA 1
ATOM 956 C C . ALA A 1 122 ? 3.502 -6.039 11.769 1.00 91.44 122 ALA A C 1
ATOM 958 O O . ALA A 1 122 ? 4.537 -6.450 12.292 1.00 91.44 122 ALA A O 1
ATOM 959 N N . ASN A 1 123 ? 3.271 -6.117 10.458 1.00 89.81 123 ASN A N 1
ATOM 960 C CA . ASN A 1 123 ? 4.094 -6.845 9.496 1.00 89.81 123 ASN A CA 1
ATOM 961 C C . ASN A 1 123 ? 4.849 -5.930 8.521 1.00 89.81 123 ASN A C 1
ATOM 963 O O . ASN A 1 123 ? 5.321 -6.414 7.502 1.00 89.81 123 ASN A O 1
ATOM 967 N N . LEU A 1 124 ? 4.997 -4.636 8.831 1.00 89.31 124 LEU A N 1
ATOM 968 C CA . LEU A 1 124 ? 5.539 -3.617 7.918 1.00 89.31 124 LEU A CA 1
ATOM 969 C C . LEU A 1 124 ? 6.859 -4.042 7.249 1.00 89.31 124 LEU A C 1
ATOM 971 O O . LEU A 1 124 ? 7.023 -3.881 6.053 1.00 89.31 124 LEU A O 1
ATOM 975 N N . LYS A 1 125 ? 7.759 -4.668 8.018 1.00 88.31 125 LYS A N 1
ATOM 976 C CA . LYS A 1 125 ? 9.070 -5.168 7.561 1.00 88.31 125 LYS A CA 1
ATOM 977 C C . LYS A 1 125 ? 9.015 -6.309 6.533 1.00 88.31 125 LYS A C 1
ATOM 979 O O . LYS A 1 125 ? 10.042 -6.666 5.975 1.00 88.31 125 LYS A O 1
ATOM 984 N N . ASN A 1 126 ? 7.858 -6.948 6.373 1.00 87.88 126 ASN A N 1
ATOM 985 C CA . ASN A 1 126 ? 7.651 -8.039 5.421 1.00 87.88 126 ASN A CA 1
ATOM 986 C C . ASN A 1 126 ? 7.139 -7.519 4.069 1.00 87.88 126 ASN A C 1
ATOM 988 O O . ASN A 1 126 ? 6.947 -8.321 3.156 1.00 87.88 126 ASN A O 1
ATOM 992 N N . TYR A 1 127 ? 6.873 -6.214 3.974 1.00 87.44 127 TYR A N 1
ATOM 993 C CA . TYR A 1 127 ? 6.375 -5.561 2.778 1.00 87.44 127 TYR A CA 1
ATOM 994 C C . TYR A 1 127 ? 7.426 -4.607 2.229 1.00 87.44 127 TYR A C 1
ATOM 996 O O . TYR A 1 127 ? 8.092 -3.897 2.979 1.00 87.44 127 TYR A O 1
ATOM 1004 N N . GLN A 1 128 ? 7.517 -4.592 0.910 1.00 88.12 128 GLN A N 1
ATOM 1005 C CA . GLN A 1 128 ? 8.192 -3.573 0.126 1.00 88.12 128 GLN A CA 1
ATOM 1006 C C . GLN A 1 128 ? 7.111 -2.640 -0.420 1.00 88.12 128 GLN A C 1
ATOM 1008 O O . GLN A 1 128 ? 6.057 -3.114 -0.864 1.00 88.12 128 GLN A O 1
ATOM 1013 N N . PHE A 1 129 ? 7.326 -1.330 -0.322 1.00 90.00 129 PHE A N 1
ATOM 1014 C CA . PHE A 1 129 ? 6.319 -0.345 -0.703 1.00 90.00 129 PHE A CA 1
ATOM 1015 C C . PHE A 1 129 ? 6.636 0.238 -2.068 1.00 90.00 129 PHE A C 1
ATOM 1017 O O . PHE A 1 129 ? 7.789 0.496 -2.398 1.00 90.00 129 PHE A O 1
ATOM 1024 N N . PHE A 1 130 ? 5.583 0.468 -2.840 1.00 89.25 130 PHE A N 1
ATOM 1025 C CA . PHE A 1 130 ? 5.667 1.044 -4.169 1.00 89.25 130 PHE A CA 1
ATOM 1026 C C . PHE A 1 130 ? 4.617 2.133 -4.327 1.00 89.25 130 PHE A C 1
ATOM 1028 O O . PHE A 1 130 ? 3.491 1.972 -3.864 1.00 89.25 130 PHE A O 1
ATOM 1035 N N . ILE A 1 131 ? 4.964 3.228 -4.984 1.00 90.50 131 ILE A N 1
ATOM 1036 C CA . ILE A 1 131 ? 4.054 4.337 -5.288 1.00 90.50 131 ILE A CA 1
ATOM 1037 C C . ILE A 1 131 ? 4.006 4.574 -6.794 1.00 90.50 131 ILE A C 1
ATOM 1039 O O . ILE A 1 131 ? 4.945 4.221 -7.507 1.00 90.50 131 ILE A O 1
ATOM 1043 N N . GLY A 1 132 ? 2.907 5.153 -7.273 1.00 86.44 132 GLY A N 1
ATOM 1044 C CA . GLY A 1 132 ? 2.776 5.546 -8.673 1.00 86.44 132 GLY A CA 1
ATOM 1045 C C . GLY A 1 132 ? 3.778 6.630 -9.083 1.00 86.44 132 GLY A C 1
ATOM 1046 O O . GLY A 1 132 ? 4.342 7.332 -8.237 1.00 86.44 132 GLY A O 1
ATOM 1047 N N . GLU A 1 133 ? 3.993 6.764 -10.391 1.00 85.62 133 GLU A N 1
ATOM 1048 C CA . GLU A 1 133 ? 4.978 7.674 -10.991 1.00 85.62 133 GLU A CA 1
ATOM 1049 C C . GLU A 1 133 ? 4.806 9.129 -10.544 1.00 85.62 133 GLU A C 1
ATOM 1051 O O . GLU A 1 133 ? 5.792 9.840 -10.347 1.00 85.62 133 GLU A O 1
ATOM 1056 N N . ASN A 1 134 ? 3.560 9.562 -10.331 1.00 85.00 134 ASN A N 1
ATOM 1057 C CA . ASN A 1 134 ? 3.253 10.934 -9.945 1.00 85.00 134 ASN A CA 1
ATOM 1058 C C . ASN A 1 134 ? 3.621 11.264 -8.488 1.00 85.00 134 ASN A C 1
ATOM 1060 O O . ASN A 1 134 ? 3.531 12.428 -8.093 1.00 85.00 134 ASN A O 1
ATOM 1064 N N . VAL A 1 135 ? 4.023 10.271 -7.677 1.00 84.62 135 VAL A N 1
ATOM 1065 C CA . VAL A 1 135 ? 4.443 10.437 -6.269 1.00 84.62 135 VAL A CA 1
ATOM 1066 C C . VAL A 1 135 ? 3.423 11.265 -5.470 1.00 84.62 135 VAL A C 1
ATOM 1068 O O . VAL A 1 135 ? 3.758 12.095 -4.623 1.00 84.62 135 VAL A O 1
ATOM 1071 N N . ASN A 1 136 ? 2.135 11.067 -5.760 1.00 85.06 136 ASN A N 1
ATOM 1072 C CA . ASN A 1 136 ? 1.072 11.817 -5.109 1.00 85.06 136 ASN A CA 1
ATOM 1073 C C . ASN A 1 136 ? 1.008 11.414 -3.621 1.00 85.06 136 ASN A C 1
ATOM 1075 O O . ASN A 1 136 ? 0.794 10.235 -3.331 1.00 85.06 136 ASN A O 1
ATOM 1079 N N . PRO A 1 137 ? 1.155 12.354 -2.665 1.00 82.25 137 PRO A N 1
ATOM 1080 C CA . PRO A 1 137 ? 1.130 12.035 -1.236 1.00 82.25 137 PRO A CA 1
ATOM 1081 C C . PRO A 1 137 ? -0.224 11.495 -0.751 1.00 82.25 137 PRO A C 1
ATOM 1083 O O . PRO A 1 137 ? -0.269 10.809 0.271 1.00 82.25 137 PRO A O 1
ATOM 1086 N N . ASP A 1 138 ? -1.305 11.787 -1.480 1.00 86.56 138 ASP A N 1
ATOM 1087 C CA . ASP A 1 138 ? -2.649 11.258 -1.232 1.00 86.56 138 ASP A CA 1
ATOM 1088 C C . ASP A 1 138 ? -2.928 9.964 -2.021 1.00 86.56 138 ASP A C 1
ATOM 1090 O O . ASP A 1 138 ? -3.966 9.332 -1.824 1.00 86.56 138 ASP A O 1
ATOM 1094 N N . GLY A 1 139 ? -2.016 9.574 -2.918 1.00 87.50 139 GLY A N 1
ATOM 1095 C CA . GLY A 1 139 ? -2.108 8.377 -3.751 1.00 87.50 139 GLY A CA 1
ATOM 1096 C C . GLY A 1 139 ? -1.816 7.087 -2.991 1.00 87.50 139 GLY A C 1
ATOM 1097 O O . GLY A 1 139 ? -1.277 7.095 -1.879 1.00 87.50 139 GLY A O 1
ATOM 1098 N N . MET A 1 140 ? -2.183 5.952 -3.588 1.00 90.62 140 MET A N 1
ATOM 1099 C CA . MET A 1 140 ? -1.954 4.627 -3.009 1.00 90.62 140 MET A CA 1
ATOM 1100 C C . MET A 1 140 ? -0.470 4.234 -2.986 1.00 90.62 140 MET A C 1
ATOM 1102 O O . MET A 1 140 ? 0.250 4.351 -3.974 1.00 90.62 140 MET A O 1
ATOM 1106 N N . ALA A 1 141 ? -0.051 3.656 -1.860 1.00 90.69 141 ALA A N 1
ATOM 1107 C CA . ALA A 1 141 ? 1.156 2.858 -1.745 1.00 90.69 141 ALA A CA 1
ATOM 1108 C C . ALA A 1 141 ? 0.789 1.374 -1.891 1.00 90.69 141 ALA A C 1
ATOM 1110 O O . ALA A 1 141 ? 0.114 0.802 -1.029 1.00 90.69 141 ALA A O 1
ATOM 1111 N N . ALA A 1 142 ? 1.226 0.746 -2.979 1.00 89.56 142 ALA A N 1
ATOM 1112 C CA . ALA A 1 142 ? 1.134 -0.691 -3.176 1.00 89.56 142 ALA A CA 1
ATOM 1113 C C . ALA A 1 142 ? 2.104 -1.426 -2.241 1.00 89.56 142 ALA A C 1
ATOM 1115 O O . ALA A 1 142 ? 3.226 -0.984 -1.998 1.00 89.56 142 ALA A O 1
ATOM 1116 N N . LEU A 1 143 ? 1.662 -2.572 -1.721 1.00 89.12 143 LEU A N 1
ATOM 1117 C CA . LEU A 1 143 ? 2.457 -3.426 -0.846 1.00 89.12 143 LEU A CA 1
ATOM 1118 C C . LEU A 1 143 ? 2.802 -4.712 -1.590 1.00 89.12 143 LEU A C 1
ATOM 1120 O O . LEU A 1 143 ? 1.915 -5.520 -1.864 1.00 89.12 143 LEU A O 1
ATOM 1124 N N . ALA A 1 144 ? 4.084 -4.935 -1.865 1.00 86.25 144 ALA A N 1
ATOM 1125 C CA . ALA A 1 144 ? 4.565 -6.223 -2.339 1.00 86.25 144 ALA A CA 1
ATOM 1126 C C . ALA A 1 144 ? 5.088 -7.035 -1.154 1.00 86.25 144 ALA A C 1
ATOM 1128 O O . ALA A 1 144 ? 5.935 -6.581 -0.389 1.00 86.25 144 ALA A O 1
ATOM 1129 N N . GLY A 1 145 ? 4.588 -8.254 -0.993 1.00 80.94 145 GLY A N 1
ATOM 1130 C CA . GLY A 1 145 ? 5.099 -9.212 -0.021 1.00 80.94 145 GLY A CA 1
ATOM 1131 C C . GLY A 1 145 ? 5.278 -10.567 -0.684 1.00 80.94 145 GLY A C 1
ATOM 1132 O O . GLY A 1 145 ? 4.541 -10.924 -1.602 1.00 80.94 145 GLY A O 1
ATOM 1133 N N . LEU A 1 146 ? 6.243 -11.355 -0.210 1.00 69.94 146 LEU A N 1
ATOM 1134 C CA . LEU A 1 146 ? 6.285 -12.767 -0.573 1.00 69.94 146 LEU A CA 1
ATOM 1135 C C . LEU A 1 146 ? 5.040 -13.430 0.016 1.00 69.94 146 LEU A C 1
ATOM 1137 O O . LEU A 1 146 ? 4.831 -13.352 1.229 1.00 69.94 146 LEU A O 1
ATOM 1141 N N . LEU A 1 147 ? 4.248 -14.097 -0.830 1.00 56.97 147 LEU A N 1
ATOM 1142 C CA . LEU A 1 147 ? 3.134 -14.967 -0.442 1.00 56.97 147 LEU A CA 1
ATOM 1143 C C . LEU A 1 147 ? 3.663 -16.152 0.385 1.00 56.97 147 LEU A C 1
ATOM 1145 O O . LEU A 1 147 ? 3.680 -17.304 -0.044 1.00 56.97 147 LEU A O 1
ATOM 1149 N N . ARG A 1 148 ? 4.114 -15.887 1.611 1.00 46.88 148 ARG A N 1
ATOM 1150 C CA . ARG A 1 148 ? 4.165 -16.898 2.656 1.00 46.88 148 ARG A CA 1
ATOM 1151 C C . ARG A 1 148 ? 2.725 -17.057 3.082 1.00 46.88 148 ARG A C 1
ATOM 1153 O O . ARG A 1 148 ? 2.225 -16.262 3.865 1.00 46.88 148 ARG A O 1
ATOM 1160 N N . ARG A 1 149 ? 2.055 -18.010 2.436 1.00 39.84 149 ARG A N 1
ATOM 1161 C CA . ARG A 1 149 ? 0.696 -18.438 2.758 1.00 39.84 149 ARG A CA 1
ATOM 1162 C C . ARG A 1 149 ? 0.612 -18.561 4.286 1.00 39.84 149 ARG A C 1
ATOM 1164 O O . ARG A 1 149 ? 1.312 -19.401 4.851 1.00 39.84 149 ARG A O 1
ATOM 1171 N N . TRP A 1 150 ? -0.095 -17.616 4.905 1.00 35.28 150 TRP A N 1
ATOM 1172 C CA . TRP A 1 150 ? -0.359 -17.580 6.340 1.00 35.28 150 TRP A CA 1
ATOM 1173 C C . TRP A 1 150 ? -1.231 -18.771 6.725 1.00 35.28 150 TRP A C 1
ATOM 1175 O O . TRP A 1 150 ? -2.116 -19.123 5.909 1.00 35.28 150 TRP A O 1
#

pLDDT: mean 75.49, std 16.86, range [35.28, 93.88]

Radius of gyration: 19.44 Å; chains: 1; bounding box: 61×30×48 Å

Foldseek 3Di:
DDKDFDAWPPPRFGQFIPVFDWDQPQVNLDIDGDFDWDWDFPPPPPPPPPDDDDDDDDDDDPPRDTDTDTVRCVVGQKDWDDDDLVRLVVLLVLLVVVVVVVVVVVVDDNPRSVVVSVVCSVCVVQWTWIFGPVVDSSTDIDTDGPPPPD

Sequence (150 aa):
MVLIICEDLFSHDDMFSNIYKIQEIADGLCLEAEGKTVSRTERNLGDSLVGGDLSAEGWEGTESSVIPGVETVMNHPLQETDFTKEAYRKYIKDYTKSTKGKLEEQRTEMTGATERIKHILANLKNYQFFIGENVNPDGMAALAGLLRRW

Secondary structure (DSSP, 8-state):
----EEE-TTT--EEEETTSEEEEETTTTEEEEEPPEEEEE-----STTS---------------EEEEEHHHHHTTPEEE---HHHHHHHHHHHHHHHHHHHHHHT---TTHHHHHHHHHHSGGG-EEEE-TT--TTS-EEEE------